Protein AF-A0A9K3NW67-F1 (afdb_monomer_lite)

Radius of gyration: 17.15 Å; chains: 1; bounding box: 40×36×42 Å

Sequence (134 aa):
MMFSIGIKTSRGFDMFECGEVRLNLSHQWTLPSGNIWEPFDTTVYDLLVAIRDQVLNADPLFHQPGFVKCEPSVVSEYFSLLYNENVLINSLKIMTGVMKKPPKDFEALVIRHFRNRAFDILEACMAYEQGLRP

Secondary structure (DSSP, 8-state):
----------SS--S--S--------SSS--SS--S--TTT--HHHHHHHHHHHTSSS-GGGGSTT---PPS-HHHHHHHHHHHHHHHHHHHHHHHHHHHSPPTT-HHHHHHHHHHHHHHHHHHHHHHHTT---

Structure (mmCIF, N/CA/C/O backbone):
data_AF-A0A9K3NW67-F1
#
_entry.id   AF-A0A9K3NW67-F1
#
loop_
_atom_site.group_PDB
_atom_site.id
_atom_site.type_symbol
_atom_site.label_atom_id
_atom_site.label_alt_id
_atom_site.label_comp_id
_atom_site.label_asym_id
_atom_site.label_entity_id
_atom_site.label_seq_id
_atom_site.pdbx_PDB_ins_code
_atom_site.Cartn_x
_atom_site.Cartn_y
_atom_site.Cartn_z
_atom_site.occupancy
_atom_site.B_iso_or_equiv
_atom_site.auth_seq_id
_atom_site.auth_comp_id
_atom_site.auth_asym_id
_atom_site.auth_atom_id
_atom_site.pdbx_PDB_model_num
ATOM 1 N N . MET A 1 1 ? -3.045 -10.005 -4.820 1.00 30.55 1 MET A N 1
ATOM 2 C CA . MET A 1 1 ? -3.320 -8.615 -5.260 1.00 30.55 1 MET A CA 1
ATOM 3 C C . MET A 1 1 ? -2.844 -7.684 -4.159 1.00 30.55 1 MET A C 1
ATOM 5 O O . MET A 1 1 ? -3.539 -7.493 -3.166 1.00 30.55 1 MET A O 1
ATOM 9 N N . MET A 1 2 ? -1.599 -7.241 -4.283 1.00 29.72 2 MET A N 1
ATOM 10 C CA . MET A 1 2 ? -0.900 -6.420 -3.304 1.00 29.72 2 MET A CA 1
ATOM 11 C C . MET A 1 2 ? -1.325 -4.963 -3.495 1.00 29.72 2 MET A C 1
ATOM 13 O O . MET A 1 2 ? -1.187 -4.423 -4.586 1.00 29.72 2 MET A O 1
ATOM 17 N N . PHE A 1 3 ? -1.904 -4.344 -2.467 1.00 32.06 3 PHE A N 1
ATOM 18 C CA . PHE A 1 3 ? -2.279 -2.931 -2.513 1.00 32.06 3 PHE A CA 1
ATOM 19 C C . PHE A 1 3 ? -1.173 -2.114 -1.841 1.00 32.06 3 PHE A C 1
ATOM 21 O O . PHE A 1 3 ? -1.030 -2.140 -0.620 1.00 32.06 3 PHE A O 1
ATOM 28 N N . SER A 1 4 ? -0.381 -1.410 -2.646 1.00 33.16 4 SER A N 1
ATOM 29 C CA . SER A 1 4 ? 0.676 -0.507 -2.185 1.00 33.16 4 SER A CA 1
ATOM 30 C C . SER A 1 4 ? 0.101 0.868 -1.858 1.00 33.16 4 SER A C 1
ATOM 32 O O . SER A 1 4 ? -0.175 1.643 -2.764 1.00 33.16 4 SER A O 1
ATOM 34 N N . ILE A 1 5 ? -0.063 1.208 -0.576 1.00 38.69 5 ILE A N 1
ATOM 35 C CA . ILE A 1 5 ? -0.385 2.581 -0.152 1.00 38.69 5 ILE A CA 1
ATOM 36 C C . ILE A 1 5 ? 0.920 3.381 -0.119 1.00 38.69 5 ILE A C 1
ATOM 38 O O . ILE A 1 5 ? 1.637 3.417 0.879 1.00 38.69 5 ILE A O 1
ATOM 42 N N . GLY A 1 6 ? 1.223 4.050 -1.228 1.00 35.38 6 GLY A N 1
ATOM 43 C CA . GLY A 1 6 ? 2.278 5.053 -1.303 1.00 35.38 6 GLY A CA 1
ATOM 44 C C . GLY A 1 6 ? 1.771 6.434 -0.889 1.00 35.38 6 GLY A C 1
ATOM 45 O O . GLY A 1 6 ? 1.603 7.294 -1.743 1.00 35.38 6 GLY A O 1
ATOM 46 N N . ILE A 1 7 ? 1.534 6.676 0.405 1.00 37.97 7 ILE A N 1
ATOM 47 C CA . ILE A 1 7 ? 1.419 8.053 0.918 1.00 37.97 7 ILE A CA 1
ATOM 48 C C . ILE A 1 7 ? 2.763 8.410 1.548 1.00 37.97 7 ILE A C 1
ATOM 50 O O . ILE A 1 7 ? 3.110 7.930 2.628 1.00 37.97 7 ILE A O 1
ATOM 54 N N . LYS A 1 8 ? 3.553 9.230 0.843 1.00 35.31 8 LYS A N 1
ATOM 55 C CA . LYS A 1 8 ? 4.814 9.775 1.360 1.00 35.31 8 LYS A CA 1
ATOM 56 C C . LYS A 1 8 ? 4.534 10.575 2.636 1.00 35.31 8 LYS A C 1
ATOM 58 O O . LYS A 1 8 ? 3.708 11.480 2.650 1.00 35.31 8 LYS A O 1
ATOM 63 N N . THR A 1 9 ? 5.294 10.283 3.685 1.00 32.66 9 THR A N 1
ATOM 64 C CA . THR A 1 9 ? 5.605 11.251 4.741 1.00 32.66 9 THR A CA 1
ATOM 65 C C . THR A 1 9 ? 7.128 11.303 4.820 1.00 32.66 9 THR A C 1
ATOM 67 O O . THR A 1 9 ? 7.757 10.286 5.104 1.00 32.66 9 THR A O 1
ATOM 70 N N . SER A 1 10 ? 7.753 12.441 4.507 1.00 35.69 10 SER A N 1
ATOM 71 C CA . SER A 1 10 ? 9.184 12.634 4.767 1.00 35.69 10 SER A CA 1
ATOM 72 C C . SER A 1 10 ? 9.413 13.917 5.558 1.00 35.69 10 SER A C 1
ATOM 74 O O . SER A 1 10 ? 8.837 14.967 5.293 1.00 35.69 10 SER A O 1
ATOM 76 N N . ARG A 1 11 ? 10.288 13.812 6.560 1.00 35.53 11 ARG A N 1
ATOM 77 C CA . ARG A 1 11 ? 11.182 14.904 6.933 1.00 35.53 11 ARG A CA 1
ATOM 78 C C . ARG A 1 11 ? 12.432 14.719 6.076 1.00 35.53 11 ARG A C 1
ATOM 80 O O . ARG A 1 11 ? 13.135 13.734 6.278 1.00 35.53 11 ARG A O 1
ATOM 87 N N . GLY A 1 12 ? 12.686 15.633 5.143 1.00 29.64 12 GLY A N 1
ATOM 88 C CA . GLY A 1 12 ? 13.928 15.681 4.365 1.00 29.64 12 GLY A CA 1
ATOM 89 C C . GLY A 1 12 ? 13.703 16.000 2.888 1.00 29.64 12 GLY A C 1
ATOM 90 O O . GLY A 1 12 ? 12.907 15.326 2.241 1.00 29.64 12 GLY A O 1
ATOM 91 N N . PHE A 1 13 ? 14.418 17.033 2.425 1.00 33.75 13 PHE A N 1
ATOM 92 C CA . PHE A 1 13 ? 14.414 17.667 1.102 1.00 33.75 13 PHE A CA 1
ATOM 93 C C . PHE A 1 13 ? 14.396 16.667 -0.064 1.00 33.75 13 PHE A C 1
ATOM 95 O O . PHE A 1 13 ? 15.420 16.088 -0.408 1.00 33.75 13 PHE A O 1
ATOM 102 N N . ASP A 1 14 ? 13.242 16.536 -0.705 1.00 33.53 14 ASP A N 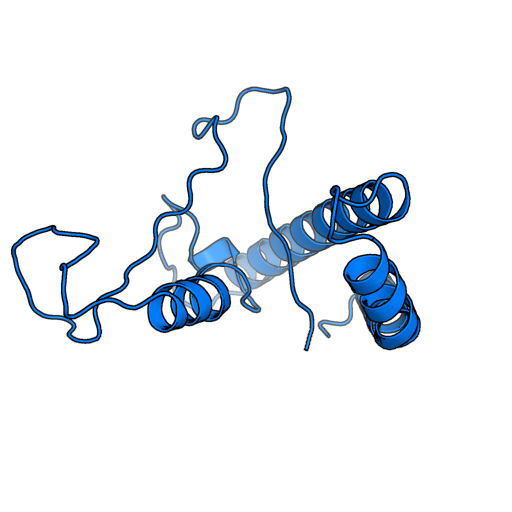1
ATOM 103 C CA . ASP A 1 14 ? 13.112 16.054 -2.076 1.00 33.53 14 ASP A CA 1
ATOM 104 C C . ASP A 1 14 ? 11.905 16.790 -2.659 1.00 33.53 14 ASP A C 1
ATOM 106 O O . ASP A 1 14 ? 10.828 16.786 -2.059 1.00 33.53 14 ASP A O 1
ATOM 110 N N . MET A 1 15 ? 12.103 17.508 -3.762 1.00 34.03 15 MET A N 1
ATOM 111 C CA . MET A 1 15 ? 11.149 18.474 -4.314 1.00 34.03 15 MET A CA 1
ATOM 112 C C . MET A 1 15 ? 9.912 17.786 -4.910 1.00 34.03 15 MET A C 1
ATOM 114 O O . MET A 1 15 ? 9.811 17.661 -6.118 1.00 34.03 15 MET A O 1
ATOM 118 N N . PHE A 1 16 ? 9.012 17.328 -4.036 1.00 40.16 16 PHE A N 1
ATOM 119 C CA . PHE A 1 16 ? 7.542 17.342 -4.078 1.00 40.16 16 PHE A CA 1
ATOM 120 C C . PHE A 1 16 ? 7.108 17.046 -2.632 1.00 40.16 16 PHE A C 1
ATOM 122 O O . PHE A 1 16 ? 7.000 15.898 -2.203 1.00 40.16 16 PHE A O 1
ATOM 129 N N . GLU A 1 17 ? 6.991 18.120 -1.852 1.00 42.81 17 GLU A N 1
ATOM 130 C CA . GLU A 1 17 ? 6.990 18.134 -0.381 1.00 42.81 17 GLU A CA 1
ATOM 131 C C . GLU A 1 17 ? 5.642 17.763 0.263 1.00 42.81 17 GLU A C 1
ATOM 133 O O . GLU A 1 17 ? 5.523 17.707 1.485 1.00 42.81 17 GLU A O 1
ATOM 138 N N . CYS A 1 18 ? 4.615 17.484 -0.537 1.00 40.91 18 CYS A N 1
ATOM 139 C CA . CYS A 1 18 ? 3.277 17.174 -0.050 1.00 40.91 18 CYS A CA 1
ATOM 140 C C . CYS A 1 18 ? 2.750 15.936 -0.778 1.00 40.91 18 CYS A C 1
ATOM 142 O O . CYS A 1 18 ? 3.119 15.701 -1.925 1.00 40.91 18 CYS A O 1
ATOM 144 N N . GLY A 1 19 ? 1.915 15.132 -0.113 1.00 51.84 19 GLY A N 1
ATOM 145 C CA . GLY A 1 19 ? 1.277 13.916 -0.643 1.00 51.84 19 GLY A CA 1
ATOM 146 C C . GLY A 1 19 ? 0.277 14.178 -1.778 1.00 51.84 19 GLY A C 1
ATOM 147 O O . GLY A 1 19 ? -0.836 13.661 -1.756 1.00 51.84 19 GLY A O 1
ATOM 148 N N . GLU A 1 20 ? 0.659 15.014 -2.738 1.00 53.72 20 GLU A N 1
ATOM 149 C CA . GLU A 1 20 ? -0.079 15.348 -3.937 1.00 53.72 20 GLU A CA 1
ATOM 150 C C . GLU A 1 20 ? -0.052 14.164 -4.895 1.00 53.72 20 GLU A C 1
ATOM 152 O O . GLU A 1 20 ? 0.999 13.641 -5.269 1.00 53.72 20 GLU A O 1
ATOM 157 N N . VAL A 1 21 ? -1.244 13.763 -5.310 1.00 59.12 21 VAL A N 1
ATOM 158 C CA . VAL A 1 21 ? -1.452 12.728 -6.311 1.00 59.12 21 VAL A CA 1
ATOM 159 C C . VAL A 1 21 ? -2.040 13.407 -7.539 1.00 59.12 21 VAL A C 1
ATOM 161 O O . VAL A 1 21 ? -3.076 14.066 -7.451 1.00 59.12 21 VAL A O 1
ATOM 164 N N . ARG A 1 22 ? -1.387 13.250 -8.693 1.00 64.50 22 ARG A N 1
ATOM 165 C CA . ARG A 1 22 ? -1.942 13.675 -9.982 1.00 64.50 22 ARG A CA 1
ATOM 166 C C . ARG A 1 22 ? -2.665 12.491 -10.605 1.00 64.50 22 ARG A C 1
ATOM 168 O O . ARG A 1 22 ? -2.031 11.488 -10.912 1.00 64.50 22 ARG A O 1
ATOM 175 N N . LEU A 1 23 ? -3.978 12.614 -10.765 1.00 66.31 23 LEU A N 1
ATOM 176 C CA . LEU A 1 23 ? -4.824 11.604 -11.394 1.00 66.31 23 LEU A CA 1
ATOM 177 C C . LEU A 1 23 ? -5.367 12.147 -12.707 1.00 66.31 23 LEU A C 1
ATOM 179 O O . LEU A 1 23 ? -5.802 13.297 -12.772 1.00 66.31 23 LEU A O 1
ATOM 183 N N . ASN A 1 24 ? -5.384 11.304 -13.733 1.00 68.81 24 ASN A N 1
ATOM 184 C CA . ASN A 1 24 ? -6.178 11.553 -14.926 1.00 68.81 24 ASN A CA 1
ATOM 185 C C . ASN A 1 24 ? -7.515 10.813 -14.792 1.00 68.81 24 ASN A C 1
ATOM 187 O O . ASN A 1 24 ? -7.525 9.584 -14.762 1.00 68.81 24 ASN A O 1
ATOM 191 N N . LEU A 1 25 ? -8.617 11.553 -14.665 1.00 66.94 25 LEU A N 1
ATOM 192 C CA . LEU A 1 25 ? -9.965 10.996 -14.483 1.00 66.94 25 LEU A CA 1
ATOM 193 C C . LEU A 1 25 ? -10.755 10.891 -15.796 1.00 66.94 25 LEU A C 1
ATOM 195 O O . LEU A 1 25 ? -11.923 10.513 -15.775 1.00 66.94 25 LEU A O 1
ATOM 199 N N . SER A 1 26 ? -10.145 11.232 -16.935 1.00 59.38 26 SER A N 1
ATOM 200 C CA . SER A 1 26 ? -10.854 11.253 -18.211 1.00 59.38 26 SER A CA 1
ATOM 201 C C . SER A 1 26 ? -11.023 9.852 -18.800 1.00 59.38 26 SER A C 1
ATOM 203 O O . SER A 1 26 ? -10.046 9.146 -19.053 1.00 59.38 26 SER A O 1
ATOM 205 N N . HIS A 1 27 ? -12.267 9.491 -19.125 1.00 50.59 27 HIS A N 1
ATOM 206 C CA . HIS A 1 27 ? -12.603 8.320 -19.948 1.00 50.59 27 HIS A CA 1
ATOM 207 C C . HIS A 1 27 ? -12.269 8.519 -21.440 1.00 50.59 27 HIS A C 1
ATOM 209 O O . HIS A 1 27 ? -12.330 7.572 -22.223 1.00 50.59 27 HIS A O 1
ATOM 215 N N . GLN A 1 28 ? -11.900 9.736 -21.856 1.00 41.94 28 GLN A N 1
ATOM 216 C CA . GLN A 1 28 ? -11.597 10.082 -23.246 1.00 41.94 28 GLN A CA 1
ATOM 217 C C . GLN A 1 28 ? -10.224 10.755 -23.346 1.00 41.94 28 GLN A C 1
ATOM 219 O O . GLN A 1 28 ? -9.972 11.806 -22.759 1.00 41.94 28 GLN A O 1
ATOM 224 N N . TRP A 1 29 ? -9.327 10.178 -24.143 1.00 45.66 29 TRP A N 1
ATOM 225 C CA . TRP A 1 29 ? -7.958 10.665 -24.376 1.00 45.66 29 TRP A CA 1
ATOM 226 C C . TRP A 1 29 ? -7.880 11.994 -25.159 1.00 45.66 29 TRP A C 1
ATOM 228 O O . TRP A 1 29 ? -6.826 12.355 -25.676 1.00 45.66 29 TRP A O 1
ATOM 238 N N . THR A 1 30 ? -8.978 12.739 -25.265 1.00 41.38 30 THR A N 1
ATOM 239 C CA . THR A 1 30 ? -9.110 13.891 -26.158 1.00 41.38 30 THR A CA 1
ATOM 240 C C . THR A 1 30 ? -10.093 14.913 -25.604 1.00 41.38 30 THR A C 1
ATOM 242 O O . THR A 1 30 ? -11.199 15.027 -26.116 1.00 41.38 30 THR A O 1
ATOM 245 N N . LEU A 1 31 ? -9.682 15.714 -24.618 1.00 40.38 31 LEU A N 1
ATOM 246 C CA . LEU A 1 31 ? -10.189 17.084 -24.511 1.00 40.38 31 LEU A CA 1
ATOM 247 C C . LEU A 1 31 ? -9.032 18.063 -24.223 1.00 40.38 31 LEU A C 1
ATOM 249 O O . LEU A 1 31 ? -8.220 17.792 -23.338 1.00 40.38 31 LEU A O 1
ATOM 253 N N . PRO A 1 32 ? -8.919 19.192 -24.958 1.00 45.44 32 PRO A N 1
ATOM 254 C CA . PRO A 1 32 ? -7.829 20.167 -24.803 1.00 45.44 32 PRO A CA 1
ATOM 255 C C . PRO A 1 32 ? -7.959 21.072 -23.567 1.00 45.44 32 PRO A C 1
ATOM 257 O O . PRO A 1 32 ? -7.103 21.923 -23.335 1.00 45.44 32 PRO A O 1
ATOM 260 N N . SER A 1 33 ? -9.046 20.955 -22.804 1.00 46.75 33 SER A N 1
ATOM 261 C CA . SER A 1 33 ? -9.377 21.845 -21.693 1.00 46.75 33 SER A CA 1
ATOM 262 C C . SER A 1 33 ? -9.157 21.132 -20.364 1.00 46.75 33 SER A C 1
ATOM 264 O O . SER A 1 33 ? -9.901 20.224 -20.011 1.00 46.75 33 SER A O 1
ATOM 266 N N . GLY A 1 34 ? -8.112 21.545 -19.648 1.00 50.69 34 GLY A N 1
ATOM 267 C CA . GLY A 1 34 ? -7.567 20.921 -18.439 1.00 50.69 34 GLY A CA 1
ATOM 268 C C . GLY A 1 34 ? -8.439 20.965 -17.180 1.00 50.69 34 GLY A C 1
ATOM 269 O O . GLY A 1 34 ? -7.955 21.379 -16.129 1.00 50.69 34 GLY A O 1
ATOM 270 N N . ASN A 1 35 ? -9.689 20.513 -17.252 1.00 47.97 35 ASN A N 1
ATOM 271 C CA . ASN A 1 35 ? -10.529 20.317 -16.076 1.00 47.97 35 ASN A CA 1
ATOM 272 C C . ASN A 1 35 ? -10.368 18.878 -15.564 1.00 47.97 35 ASN A C 1
ATOM 274 O O . ASN A 1 35 ? -10.744 17.918 -16.223 1.00 47.97 35 ASN A O 1
ATOM 278 N N . ILE A 1 36 ? -9.775 18.741 -14.373 1.00 55.47 36 ILE A N 1
ATOM 279 C CA . ILE A 1 36 ? -9.502 17.453 -13.703 1.00 55.47 36 ILE A CA 1
ATOM 280 C C . ILE A 1 36 ? -10.800 16.799 -13.190 1.00 55.47 36 ILE A C 1
ATOM 282 O O . ILE A 1 36 ? -10.839 15.596 -12.952 1.00 55.47 36 ILE A O 1
ATOM 286 N N . TRP A 1 37 ? -11.865 17.586 -13.023 1.00 57.59 37 TRP A N 1
ATOM 287 C CA . TRP A 1 37 ? -13.156 17.151 -12.502 1.00 57.59 37 TRP A CA 1
ATOM 288 C C . TRP A 1 37 ? -14.273 17.847 -13.277 1.00 57.59 37 TRP A C 1
ATOM 290 O O . TRP A 1 37 ? -14.334 19.079 -13.286 1.00 57.59 37 TRP A O 1
ATOM 300 N N . GLU A 1 38 ? -15.153 17.072 -13.906 1.00 62.16 38 GLU A N 1
ATOM 301 C CA . GLU A 1 38 ? -16.339 17.595 -14.577 1.00 62.16 38 GLU A CA 1
ATOM 302 C C . GLU A 1 38 ? -17.566 17.262 -13.721 1.00 62.16 38 GLU A C 1
ATOM 304 O O . GLU A 1 38 ? -17.901 16.084 -13.536 1.00 62.16 38 GLU A O 1
ATOM 309 N N . PRO A 1 39 ? -18.234 18.277 -13.133 1.00 57.38 39 PRO A N 1
ATOM 310 C CA . PRO A 1 39 ? -19.495 18.055 -12.443 1.00 57.38 39 PRO A CA 1
ATOM 311 C C . PRO A 1 39 ? -20.439 17.317 -13.397 1.00 57.38 39 PRO A C 1
ATOM 313 O O . PRO A 1 39 ? -20.578 17.741 -14.536 1.00 57.38 39 PRO A O 1
ATOM 316 N N . PHE A 1 40 ? -21.070 16.242 -12.920 1.00 63.72 40 PHE A N 1
ATOM 317 C CA . PHE A 1 40 ? -21.982 15.340 -13.649 1.00 63.72 40 PHE A CA 1
ATOM 318 C C . PHE A 1 40 ? -21.349 14.183 -14.443 1.00 63.72 40 PHE A C 1
ATOM 320 O O . PHE A 1 40 ? -22.018 13.157 -14.549 1.00 63.72 40 PHE A O 1
ATOM 327 N N . ASP A 1 41 ? -20.086 14.270 -14.872 1.00 67.69 41 ASP A N 1
ATOM 328 C CA . ASP A 1 41 ? -19.422 13.201 -15.649 1.00 67.69 41 ASP A CA 1
ATOM 329 C C . ASP A 1 41 ? -18.358 12.416 -14.862 1.00 67.69 41 ASP A C 1
ATOM 331 O O . ASP A 1 41 ? -18.049 11.274 -15.202 1.00 67.69 41 ASP A O 1
ATOM 335 N N . THR A 1 42 ? -17.828 12.979 -13.770 1.00 71.31 42 THR A N 1
ATOM 336 C CA . THR A 1 42 ? -16.883 12.283 -12.876 1.00 71.31 42 THR A CA 1
ATOM 337 C C . THR A 1 42 ? -17.542 11.858 -11.565 1.00 71.31 42 THR A C 1
ATOM 339 O O . THR A 1 42 ? -18.130 12.680 -10.853 1.00 71.31 42 THR A O 1
ATOM 342 N N . THR A 1 43 ? -17.419 10.577 -11.209 1.00 83.19 43 THR A N 1
ATOM 343 C CA . THR A 1 43 ? -17.965 10.007 -9.969 1.00 83.19 43 THR A CA 1
ATOM 344 C C . THR A 1 43 ? -16.872 9.672 -8.949 1.00 83.19 43 THR A C 1
ATOM 346 O O . THR A 1 43 ? -15.689 9.544 -9.267 1.00 83.19 43 THR A O 1
ATOM 349 N N . VAL A 1 44 ? -17.266 9.450 -7.687 1.00 84.31 44 VAL A N 1
ATOM 350 C CA . VAL A 1 44 ? -16.353 8.902 -6.662 1.00 84.31 44 VAL A CA 1
ATOM 351 C C . VAL A 1 44 ? -15.814 7.529 -7.080 1.00 84.31 44 VAL A C 1
ATOM 353 O O . VAL A 1 44 ? -14.690 7.182 -6.733 1.00 84.31 44 VAL A O 1
ATOM 356 N N . TYR A 1 45 ? -16.582 6.752 -7.848 1.00 86.12 45 TYR A N 1
ATOM 357 C CA . TYR A 1 45 ? -16.113 5.479 -8.383 1.00 86.12 45 TYR A CA 1
ATOM 358 C C . TYR A 1 45 ? -14.951 5.673 -9.365 1.00 86.12 45 TYR A C 1
ATOM 360 O O . TYR A 1 45 ? -13.929 5.008 -9.210 1.00 86.12 45 TYR A O 1
ATOM 368 N N . ASP A 1 46 ? -15.059 6.621 -10.299 1.00 82.94 46 ASP A N 1
ATOM 369 C CA . ASP A 1 46 ? -13.989 6.920 -11.264 1.00 82.94 46 ASP A CA 1
ATOM 37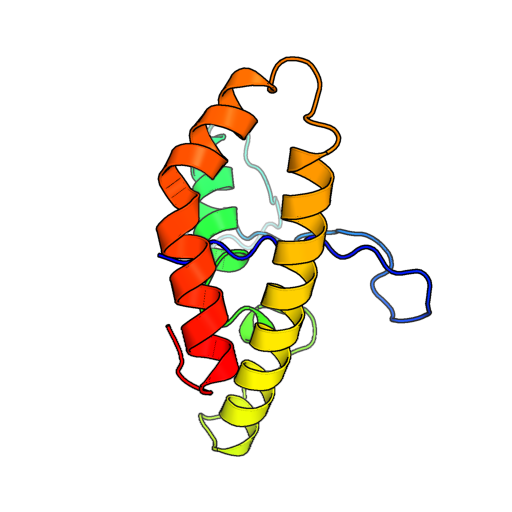0 C C . ASP A 1 46 ? -12.712 7.373 -10.557 1.00 82.94 46 ASP A C 1
ATOM 372 O O . ASP A 1 46 ? -11.615 6.929 -10.892 1.00 82.94 46 ASP A O 1
ATOM 376 N N . LEU A 1 47 ? -12.856 8.180 -9.501 1.00 81.50 47 LEU A N 1
ATOM 377 C CA . LEU A 1 47 ? -11.739 8.571 -8.647 1.00 81.50 47 LEU A CA 1
ATOM 378 C C . LEU A 1 47 ? -11.064 7.356 -7.993 1.00 81.50 47 LEU A C 1
ATOM 380 O O . LEU A 1 47 ? -9.839 7.247 -8.006 1.00 81.50 47 LEU A O 1
ATOM 384 N N . LEU A 1 48 ? -11.846 6.431 -7.428 1.00 84.19 48 LEU A N 1
ATOM 385 C CA . LEU A 1 48 ? -11.317 5.224 -6.786 1.00 84.19 48 LEU A CA 1
ATOM 386 C C . LEU A 1 48 ? -10.636 4.285 -7.791 1.00 84.19 48 LEU A C 1
ATOM 388 O O . LEU A 1 48 ? -9.598 3.702 -7.471 1.00 84.19 48 LEU A O 1
ATOM 392 N N . VAL A 1 49 ? -11.189 4.154 -8.999 1.00 83.38 49 VAL A N 1
ATOM 393 C CA . VAL A 1 49 ? -10.582 3.382 -10.092 1.00 83.38 49 VAL A CA 1
ATOM 394 C C . VAL A 1 49 ? -9.269 4.024 -10.534 1.00 83.38 49 VAL A C 1
ATOM 396 O O . VAL A 1 49 ? -8.257 3.332 -10.610 1.00 83.38 49 VAL A O 1
ATOM 399 N N . ALA A 1 50 ? -9.237 5.343 -10.725 1.00 82.06 50 ALA A N 1
ATOM 400 C CA . ALA A 1 50 ? -8.017 6.052 -11.095 1.00 82.06 50 ALA A CA 1
ATOM 401 C C . ALA A 1 50 ? -6.922 5.926 -10.028 1.00 82.06 50 ALA A C 1
ATOM 403 O O . ALA A 1 50 ? -5.768 5.681 -10.370 1.00 82.06 50 ALA A O 1
ATOM 404 N N . ILE A 1 51 ? -7.269 6.025 -8.738 1.00 81.62 51 ILE A N 1
ATOM 405 C CA . ILE A 1 51 ? -6.321 5.775 -7.642 1.00 81.62 51 ILE A CA 1
ATOM 406 C C . ILE A 1 51 ? -5.771 4.352 -7.736 1.00 81.62 51 ILE A C 1
ATOM 408 O O . ILE A 1 51 ? -4.557 4.156 -7.672 1.00 81.62 51 ILE A O 1
ATOM 412 N N . ARG A 1 52 ? -6.643 3.353 -7.906 1.00 82.31 52 ARG A N 1
ATOM 413 C CA . ARG A 1 52 ? -6.216 1.956 -8.016 1.00 82.31 52 ARG A CA 1
ATOM 414 C C . ARG A 1 52 ? -5.243 1.759 -9.178 1.00 82.31 52 ARG A C 1
ATOM 416 O O . ARG A 1 52 ? -4.209 1.130 -8.993 1.00 82.31 52 ARG A O 1
ATOM 423 N N . ASP A 1 53 ? -5.557 2.313 -10.340 1.00 80.06 53 ASP A N 1
ATOM 424 C CA . ASP A 1 53 ? -4.836 1.998 -11.569 1.00 80.06 53 ASP A CA 1
ATOM 425 C C . ASP A 1 53 ? -3.558 2.846 -11.730 1.00 80.06 53 ASP A C 1
ATOM 427 O O . ASP A 1 53 ? -2.537 2.348 -12.199 1.00 80.06 53 ASP A O 1
ATOM 431 N N . GLN A 1 54 ? -3.562 4.109 -11.291 1.00 77.94 54 GLN A N 1
ATOM 432 C CA . GLN A 1 54 ? -2.432 5.035 -11.481 1.00 77.94 54 GLN A CA 1
ATOM 433 C C . GLN A 1 54 ? -1.513 5.137 -10.259 1.00 77.94 54 GLN A C 1
ATOM 435 O O . GLN A 1 54 ? -0.339 5.469 -10.410 1.00 77.94 54 GLN A O 1
ATOM 440 N N . VAL A 1 55 ? -2.019 4.839 -9.059 1.00 78.50 55 VAL A N 1
ATOM 441 C CA . VAL A 1 55 ? -1.249 4.952 -7.807 1.00 78.50 55 VAL A CA 1
ATOM 442 C C . VAL A 1 55 ? -0.965 3.582 -7.206 1.00 78.50 55 VAL A C 1
ATOM 444 O O . VAL A 1 55 ? 0.173 3.295 -6.848 1.00 78.50 55 VAL A O 1
ATOM 447 N N . LEU A 1 56 ? -1.984 2.726 -7.097 1.00 78.94 56 LEU A N 1
ATOM 448 C CA . LEU A 1 56 ? -1.892 1.421 -6.432 1.00 78.94 56 LEU A CA 1
ATOM 449 C C . LEU A 1 56 ? -1.597 0.282 -7.431 1.00 78.94 56 LEU A C 1
ATOM 451 O O . LEU A 1 56 ? -2.235 -0.771 -7.376 1.00 78.94 56 LEU A O 1
ATOM 455 N N . ASN A 1 57 ? -0.654 0.495 -8.353 1.00 82.25 57 ASN A N 1
ATOM 456 C CA . ASN A 1 57 ? -0.289 -0.480 -9.388 1.00 82.25 57 ASN A CA 1
ATOM 457 C C . ASN A 1 57 ? 1.025 -1.224 -9.091 1.00 82.25 57 ASN A C 1
ATOM 459 O O . ASN A 1 57 ? 1.682 -0.981 -8.080 1.00 82.25 57 ASN A O 1
ATOM 463 N N . ALA A 1 58 ? 1.372 -2.171 -9.970 1.00 82.94 58 ALA A N 1
ATOM 464 C CA . ALA A 1 58 ? 2.542 -3.038 -9.832 1.00 82.94 58 ALA A CA 1
ATOM 465 C C . ALA A 1 58 ? 3.881 -2.329 -10.106 1.00 82.94 58 ALA A C 1
ATOM 467 O O . ALA A 1 58 ? 4.910 -2.789 -9.622 1.00 82.94 58 ALA A O 1
ATOM 468 N N . ASP A 1 59 ? 3.875 -1.205 -10.829 1.00 81.62 59 ASP A N 1
ATOM 469 C CA . ASP A 1 59 ? 5.082 -0.457 -11.191 1.00 81.62 59 ASP A CA 1
ATOM 470 C C . ASP A 1 59 ? 4.887 1.066 -10.994 1.00 81.62 59 ASP A C 1
ATOM 472 O O . ASP A 1 59 ? 4.857 1.851 -11.955 1.00 81.62 59 ASP A O 1
ATOM 476 N N . PRO A 1 60 ? 4.745 1.525 -9.736 1.00 80.19 60 PRO A N 1
ATOM 477 C CA . PRO A 1 60 ? 4.472 2.921 -9.399 1.00 80.19 60 PRO A CA 1
ATOM 478 C C . PRO A 1 60 ? 5.582 3.890 -9.827 1.00 80.19 60 PRO A C 1
ATOM 480 O O . PRO A 1 60 ? 5.311 5.082 -9.986 1.00 80.19 60 PRO A O 1
ATOM 483 N N . LEU A 1 61 ? 6.810 3.410 -10.065 1.00 82.06 61 LEU A N 1
ATOM 484 C CA . LEU A 1 61 ? 7.912 4.238 -10.563 1.00 82.06 61 LEU A CA 1
ATOM 485 C C . LEU A 1 61 ? 7.559 4.918 -11.894 1.00 82.06 61 LEU A C 1
ATOM 487 O O . LEU A 1 61 ? 7.825 6.105 -12.069 1.00 82.06 61 LEU A O 1
ATOM 491 N N . PHE A 1 62 ? 6.908 4.200 -12.813 1.00 79.50 62 PHE A N 1
ATOM 492 C CA . PHE A 1 62 ? 6.584 4.717 -14.148 1.00 79.50 62 PHE A CA 1
ATOM 493 C C . PHE A 1 62 ? 5.475 5.776 -14.150 1.00 79.50 62 PHE A C 1
ATOM 495 O O . PHE A 1 62 ? 5.243 6.417 -15.176 1.00 79.50 62 PHE A O 1
ATOM 502 N N . HIS A 1 63 ? 4.805 5.963 -13.012 1.00 76.00 63 HIS A N 1
ATOM 503 C CA . HIS A 1 63 ? 3.775 6.977 -12.802 1.00 76.00 63 HIS A CA 1
ATOM 504 C C . HIS A 1 63 ? 4.296 8.184 -12.004 1.00 76.00 63 HIS A C 1
ATOM 506 O O . HIS A 1 63 ? 3.546 9.130 -11.761 1.00 76.00 63 HIS A O 1
ATOM 512 N N . GLN A 1 64 ? 5.574 8.185 -11.601 1.00 71.81 64 GLN A N 1
ATOM 513 C CA . GLN A 1 64 ? 6.158 9.315 -10.887 1.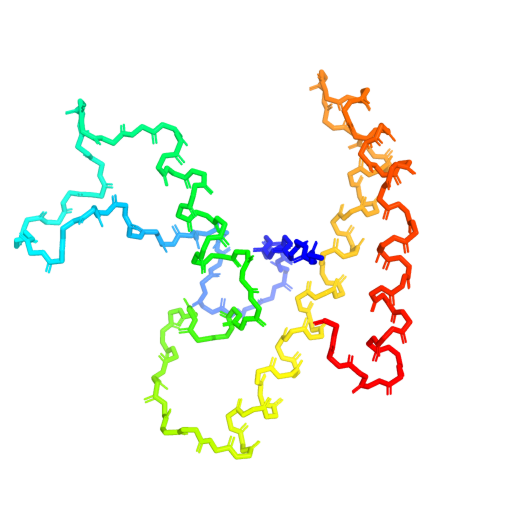00 71.81 64 GLN A CA 1
ATOM 514 C C . GLN A 1 64 ? 6.337 10.535 -11.803 1.00 71.81 64 GLN A C 1
ATOM 516 O O . GLN A 1 64 ? 6.855 10.408 -12.919 1.00 71.81 64 GLN A O 1
ATOM 521 N N . PRO A 1 65 ? 5.979 11.744 -11.330 1.00 64.25 65 PRO A N 1
ATOM 522 C CA . PRO A 1 65 ? 6.289 12.976 -12.040 1.00 64.25 65 PRO A CA 1
ATOM 523 C C . PRO A 1 65 ? 7.790 13.078 -12.333 1.00 64.25 65 PRO A C 1
ATOM 525 O O . PRO A 1 65 ? 8.617 12.912 -11.441 1.00 64.25 65 PRO A O 1
ATO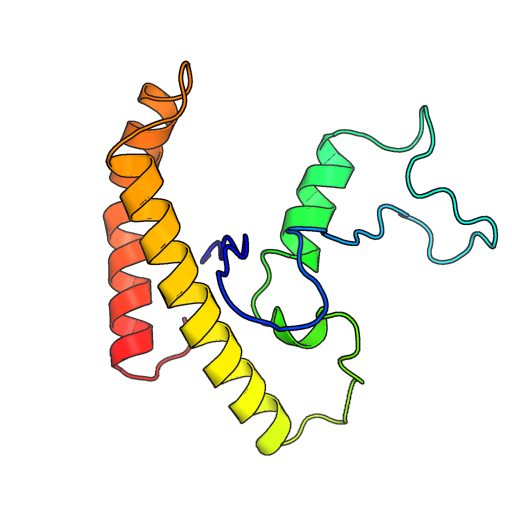M 528 N N . GLY A 1 66 ? 8.145 13.367 -13.585 1.00 66.88 66 GLY A N 1
ATOM 529 C CA . GLY A 1 66 ? 9.542 13.494 -14.008 1.00 66.88 66 GLY A CA 1
ATOM 530 C C . GLY A 1 66 ? 10.223 12.177 -14.390 1.00 66.88 66 GLY A C 1
ATOM 531 O O . GLY A 1 66 ? 11.334 12.221 -14.916 1.00 66.88 66 GLY A O 1
ATOM 532 N N . PHE A 1 67 ? 9.568 11.023 -14.214 1.00 69.94 67 PHE A N 1
ATOM 533 C CA . PHE A 1 67 ? 10.060 9.780 -14.799 1.00 69.94 67 PHE A CA 1
ATOM 534 C C . PHE A 1 67 ? 9.797 9.781 -16.310 1.00 69.94 67 PHE A C 1
ATOM 536 O O . PHE A 1 67 ? 8.651 9.776 -16.764 1.00 69.94 67 PHE A O 1
ATOM 543 N N . VAL A 1 68 ? 10.864 9.790 -17.106 1.00 72.25 68 VAL A N 1
ATOM 544 C CA . VAL A 1 68 ? 10.767 9.647 -18.561 1.00 72.25 68 VAL A CA 1
ATOM 545 C C . VAL A 1 68 ? 10.731 8.158 -18.877 1.00 72.25 68 VAL A C 1
ATOM 547 O O . VAL A 1 68 ? 11.645 7.428 -18.501 1.00 72.25 68 VAL A O 1
ATOM 550 N N . LYS A 1 69 ? 9.678 7.698 -19.565 1.00 67.12 69 LYS A N 1
ATOM 551 C CA . LYS A 1 69 ? 9.611 6.316 -20.057 1.00 67.12 69 LYS A CA 1
ATOM 552 C C . LYS A 1 69 ? 10.804 6.054 -20.979 1.00 67.12 69 LYS A C 1
ATOM 554 O O . LYS A 1 69 ? 10.839 6.545 -22.103 1.00 67.12 69 LYS A O 1
ATOM 559 N N . CYS A 1 70 ? 11.765 5.285 -20.486 1.00 66.56 70 CYS A N 1
ATOM 560 C CA . CYS A 1 70 ? 12.815 4.685 -21.296 1.00 66.56 70 CYS A CA 1
ATOM 561 C C . CYS A 1 70 ? 12.307 3.366 -21.890 1.00 66.56 70 CYS A C 1
ATOM 563 O O . CYS A 1 70 ? 11.347 2.781 -21.379 1.00 66.56 70 CYS A O 1
ATOM 565 N N . GLU A 1 71 ? 12.953 2.884 -22.953 1.00 75.38 71 GLU A N 1
ATOM 566 C CA . GLU A 1 71 ? 12.689 1.528 -23.437 1.00 75.38 71 GLU A CA 1
ATOM 567 C C . GLU A 1 71 ? 12.929 0.493 -22.323 1.00 75.38 71 GLU A C 1
ATOM 569 O O . GLU A 1 71 ? 13.792 0.717 -21.460 1.00 75.38 71 GLU A O 1
ATOM 574 N N . PRO A 1 72 ? 12.185 -0.632 -22.326 1.00 78.12 72 PRO A N 1
ATOM 575 C CA . PRO A 1 72 ? 12.401 -1.712 -21.377 1.00 78.12 72 PRO A CA 1
ATOM 576 C C . PRO A 1 72 ? 13.874 -2.117 -21.365 1.00 78.12 72 PRO A C 1
ATOM 578 O O . PRO A 1 72 ? 14.438 -2.541 -22.372 1.00 78.12 72 PRO A O 1
ATOM 581 N N . SER A 1 73 ? 14.511 -1.951 -20.214 1.00 82.88 73 SER A N 1
ATOM 582 C CA . SER A 1 73 ? 15.917 -2.268 -20.010 1.00 82.88 73 SER A CA 1
ATOM 583 C C . SER A 1 73 ? 16.116 -2.929 -18.653 1.00 82.88 73 SER A C 1
ATOM 585 O O . SER A 1 73 ? 15.373 -2.679 -17.701 1.00 82.88 73 SER A O 1
ATOM 587 N N . VAL A 1 74 ? 17.185 -3.719 -18.538 1.00 84.19 74 VAL A N 1
ATOM 588 C CA . VAL A 1 74 ? 17.608 -4.319 -17.260 1.00 84.19 74 VAL A CA 1
ATOM 589 C C . VAL A 1 74 ? 17.770 -3.241 -16.180 1.00 84.19 74 VAL A C 1
ATOM 591 O O . VAL A 1 74 ? 17.421 -3.448 -15.023 1.00 84.19 74 VAL A O 1
ATOM 594 N N . VAL A 1 75 ? 18.239 -2.054 -16.575 1.00 83.38 75 VAL A N 1
ATOM 595 C CA . VAL A 1 75 ? 18.416 -0.902 -15.687 1.00 83.38 75 VAL A CA 1
ATOM 596 C C . VAL A 1 75 ? 17.069 -0.348 -15.210 1.00 83.38 75 VAL A C 1
ATOM 598 O O . VAL A 1 75 ? 16.892 -0.141 -14.012 1.00 83.38 75 VAL A O 1
ATOM 601 N N . SER A 1 76 ? 16.099 -0.138 -16.109 1.00 82.56 76 SER A N 1
ATOM 602 C CA . SER A 1 76 ? 14.765 0.350 -15.719 1.00 82.56 76 SER A CA 1
ATOM 603 C C . SER A 1 76 ? 14.018 -0.640 -14.829 1.00 82.56 76 SER A C 1
ATOM 605 O O . SER A 1 76 ? 13.337 -0.226 -13.895 1.00 82.56 76 SER A O 1
ATOM 607 N N . GLU A 1 77 ? 14.176 -1.941 -15.078 1.00 85.00 77 GLU A N 1
ATOM 608 C CA . GLU A 1 77 ? 13.586 -2.975 -14.227 1.00 85.00 77 GLU A CA 1
ATOM 609 C C . GLU A 1 77 ? 14.206 -2.999 -12.831 1.00 85.00 77 GLU A C 1
ATOM 611 O O . GLU A 1 77 ? 13.487 -3.099 -11.839 1.00 85.00 77 GLU A O 1
ATOM 616 N N . TYR A 1 78 ? 15.531 -2.865 -12.746 1.00 85.62 78 TYR A N 1
ATOM 617 C CA . TYR A 1 78 ? 16.237 -2.798 -11.471 1.00 85.62 78 TYR A CA 1
ATOM 618 C C . TYR A 1 78 ? 15.790 -1.589 -10.636 1.00 85.62 78 TYR A C 1
ATOM 620 O O . TYR A 1 78 ? 15.518 -1.724 -9.443 1.00 85.62 78 TYR A O 1
ATOM 628 N N . PHE A 1 79 ? 15.634 -0.415 -11.259 1.00 84.81 79 PHE A N 1
ATOM 629 C CA . PHE A 1 79 ? 15.099 0.758 -10.565 1.00 84.81 79 PHE A CA 1
ATOM 630 C C . PHE A 1 79 ? 13.640 0.580 -10.131 1.00 84.81 79 PHE A C 1
ATOM 632 O O . PHE A 1 79 ? 13.303 0.998 -9.023 1.00 84.81 79 PHE A O 1
ATOM 639 N N . SER A 1 80 ? 12.790 -0.049 -10.956 1.00 85.38 80 SER A N 1
ATOM 640 C CA . SER A 1 80 ? 11.402 -0.354 -10.566 1.00 85.38 80 SER A CA 1
ATOM 641 C C . SER A 1 80 ? 11.368 -1.258 -9.331 1.00 85.38 80 SER A C 1
ATOM 643 O O . SER A 1 80 ? 10.648 -0.974 -8.377 1.00 85.38 80 SER A O 1
ATOM 645 N N . LEU A 1 81 ? 12.227 -2.284 -9.288 1.00 85.06 81 LEU A N 1
ATOM 646 C CA . LEU A 1 81 ? 12.319 -3.204 -8.154 1.00 85.06 81 LEU A CA 1
ATOM 647 C C . LEU A 1 81 ? 12.689 -2.482 -6.849 1.00 85.06 81 LEU A C 1
ATOM 649 O O . LEU A 1 81 ? 11.966 -2.600 -5.861 1.00 85.06 81 LEU A O 1
ATOM 653 N N . LEU A 1 82 ? 13.758 -1.679 -6.861 1.00 85.31 82 LEU A N 1
ATOM 654 C CA . LEU A 1 82 ? 14.178 -0.899 -5.688 1.00 85.31 82 LEU A CA 1
ATOM 655 C C . LEU A 1 82 ? 13.094 0.082 -5.228 1.00 85.31 82 LEU A C 1
ATOM 657 O O . LEU A 1 82 ? 12.884 0.297 -4.030 1.00 85.31 82 LEU A O 1
ATOM 661 N N . TYR A 1 83 ? 12.394 0.695 -6.183 1.00 85.94 83 TYR A N 1
ATOM 662 C CA . TYR A 1 83 ? 11.299 1.599 -5.873 1.00 85.94 83 TYR A CA 1
ATOM 663 C C . TYR A 1 83 ? 10.137 0.851 -5.202 1.00 85.94 83 TYR A C 1
ATOM 665 O O . TYR A 1 83 ? 9.620 1.311 -4.181 1.00 85.94 83 TYR A O 1
ATOM 673 N N . ASN A 1 84 ? 9.772 -0.322 -5.720 1.00 85.88 84 ASN A N 1
ATOM 674 C CA . ASN A 1 84 ? 8.712 -1.170 -5.178 1.00 85.88 84 ASN A CA 1
ATOM 675 C C . ASN A 1 84 ? 9.026 -1.671 -3.766 1.00 85.88 84 ASN A C 1
ATOM 677 O O . ASN A 1 84 ? 8.157 -1.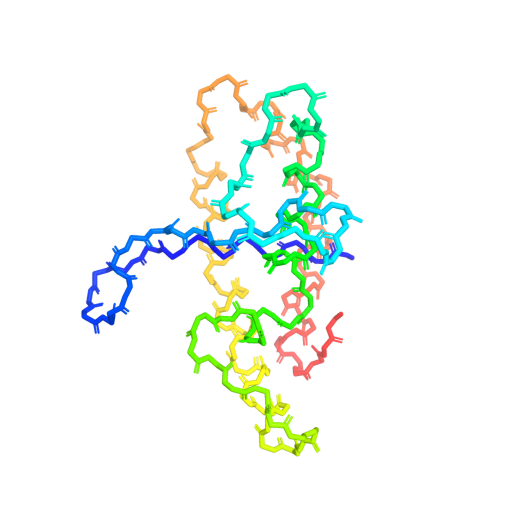607 -2.895 1.00 85.88 84 ASN A O 1
ATOM 681 N N . GLU A 1 85 ? 10.267 -2.082 -3.503 1.00 86.12 85 GLU A N 1
ATOM 682 C CA . GLU A 1 85 ? 10.729 -2.442 -2.156 1.00 86.12 85 GLU A CA 1
ATOM 683 C C . GLU A 1 85 ? 10.530 -1.289 -1.165 1.00 86.12 85 GLU A C 1
ATOM 685 O O . GLU A 1 85 ? 9.959 -1.461 -0.083 1.00 86.12 85 GLU A O 1
ATOM 690 N N . ASN A 1 86 ? 10.932 -0.075 -1.546 1.00 86.06 86 ASN A N 1
ATOM 691 C CA . ASN A 1 86 ? 10.743 1.100 -0.701 1.00 86.06 86 ASN A CA 1
ATOM 692 C C . ASN A 1 86 ? 9.252 1.426 -0.482 1.00 86.06 86 ASN A C 1
ATOM 694 O O . ASN A 1 86 ? 8.843 1.776 0.631 1.00 86.06 86 ASN A O 1
ATOM 698 N N . VAL A 1 87 ? 8.416 1.292 -1.516 1.00 85.31 87 VAL A N 1
ATOM 699 C CA . VAL A 1 87 ? 6.958 1.466 -1.406 1.00 85.31 87 VAL A CA 1
ATOM 700 C C . VAL A 1 87 ? 6.345 0.431 -0.461 1.00 85.31 87 VAL A C 1
ATOM 702 O O . VAL A 1 87 ? 5.512 0.798 0.373 1.00 85.31 87 VAL A O 1
ATOM 705 N N . LEU A 1 88 ? 6.779 -0.829 -0.523 1.00 86.81 88 LEU A N 1
ATOM 706 C CA . LEU A 1 88 ? 6.336 -1.878 0.392 1.00 86.81 88 LEU A CA 1
ATOM 707 C C . LEU A 1 88 ? 6.689 -1.538 1.842 1.00 86.81 88 LEU A C 1
ATOM 709 O O . LEU A 1 88 ? 5.811 -1.540 2.706 1.00 86.81 88 LEU A O 1
ATOM 713 N N . ILE A 1 89 ? 7.949 -1.194 2.115 1.00 88.00 89 ILE A N 1
ATOM 714 C CA . ILE A 1 89 ? 8.409 -0.844 3.467 1.00 88.00 89 ILE A CA 1
ATOM 715 C C . ILE A 1 89 ? 7.579 0.312 4.035 1.00 88.00 89 ILE A C 1
ATOM 717 O O . ILE A 1 89 ? 7.145 0.273 5.191 1.00 88.00 89 ILE A O 1
ATOM 721 N N . ASN A 1 90 ? 7.322 1.343 3.230 1.00 85.88 90 ASN A N 1
ATOM 722 C CA . ASN A 1 90 ? 6.501 2.475 3.653 1.00 85.88 90 ASN A CA 1
ATOM 723 C C . ASN A 1 90 ? 5.033 2.077 3.856 1.00 85.88 90 ASN A C 1
ATOM 725 O O . ASN A 1 90 ? 4.431 2.483 4.851 1.00 85.88 90 ASN A O 1
ATOM 729 N N . SER A 1 91 ? 4.489 1.211 3.000 1.00 88.25 91 SER A N 1
ATOM 730 C CA . SER A 1 91 ? 3.143 0.657 3.167 1.00 88.25 91 SER A CA 1
ATOM 731 C C . SER A 1 91 ? 3.019 -0.102 4.491 1.00 88.25 91 SER A C 1
ATOM 733 O O . SER A 1 91 ? 2.065 0.115 5.232 1.00 88.25 91 SER A O 1
ATOM 735 N N . LEU A 1 92 ? 4.007 -0.924 4.862 1.00 91.62 92 LEU A N 1
ATOM 736 C CA . LEU A 1 92 ? 4.028 -1.657 6.138 1.00 91.62 92 LEU A CA 1
ATOM 737 C C . LEU A 1 92 ? 4.093 -0.717 7.348 1.00 91.62 92 LEU A C 1
ATOM 739 O O . LEU A 1 92 ? 3.389 -0.925 8.342 1.00 91.62 92 LEU A O 1
ATOM 743 N N . LYS A 1 93 ? 4.871 0.367 7.266 1.00 89.38 93 LYS A N 1
ATOM 744 C CA . LYS A 1 93 ? 4.889 1.411 8.306 1.00 89.38 93 LYS A CA 1
ATOM 745 C C . LYS A 1 93 ? 3.515 2.070 8.469 1.00 89.38 93 LYS A C 1
ATOM 747 O O . LYS A 1 93 ? 3.057 2.255 9.595 1.00 89.38 93 LYS A O 1
ATOM 752 N N . ILE A 1 94 ? 2.828 2.373 7.368 1.00 90.94 94 ILE A N 1
ATOM 753 C CA . ILE A 1 94 ? 1.475 2.947 7.404 1.00 90.94 94 ILE A CA 1
ATOM 754 C C . ILE A 1 94 ? 0.478 1.937 7.977 1.00 90.94 94 ILE A C 1
ATOM 756 O O . ILE A 1 94 ? -0.254 2.272 8.906 1.00 90.94 94 ILE A O 1
ATOM 760 N N . MET A 1 95 ? 0.484 0.694 7.487 1.00 92.94 95 MET A N 1
ATOM 761 C CA . MET A 1 95 ? -0.385 -0.382 7.972 1.00 92.94 95 MET A CA 1
ATOM 762 C C . MET A 1 95 ? -0.243 -0.570 9.486 1.00 92.94 95 MET A C 1
ATOM 764 O O . MET A 1 95 ? -1.240 -0.593 10.205 1.00 92.94 95 MET A O 1
ATOM 768 N N . THR A 1 96 ? 0.990 -0.632 9.997 1.00 93.44 96 THR A N 1
ATOM 769 C CA . THR A 1 96 ? 1.238 -0.747 11.443 1.00 93.44 96 THR A CA 1
ATOM 770 C C . THR A 1 96 ? 0.771 0.479 12.225 1.00 93.44 96 THR A C 1
ATOM 772 O O . THR A 1 96 ? 0.232 0.324 13.321 1.00 93.44 96 THR A O 1
ATOM 775 N N . GLY A 1 97 ? 0.915 1.687 11.673 1.00 93.38 97 GLY A N 1
ATOM 776 C CA . GLY A 1 97 ? 0.358 2.910 12.253 1.00 93.38 97 GLY A CA 1
ATOM 777 C C . GLY A 1 97 ? -1.170 2.874 12.353 1.00 93.38 97 GLY A C 1
ATOM 778 O O . GLY A 1 97 ? -1.719 3.103 13.431 1.00 93.38 97 GLY A O 1
ATOM 779 N N . VAL A 1 98 ? -1.846 2.510 11.259 1.00 94.06 98 VAL A N 1
ATOM 780 C CA . VAL A 1 98 ? -3.312 2.389 11.181 1.00 94.06 98 VAL A CA 1
ATOM 781 C C . VAL A 1 98 ? -3.831 1.303 12.123 1.00 94.06 98 VAL A C 1
ATOM 783 O O . VAL A 1 98 ? -4.842 1.510 12.785 1.00 94.06 98 VAL A O 1
ATOM 786 N N . MET A 1 99 ? -3.131 0.174 12.256 1.00 93.81 99 MET A N 1
ATOM 787 C CA . MET A 1 99 ? -3.494 -0.867 13.225 1.00 93.81 99 MET A CA 1
ATOM 788 C C . MET A 1 99 ? -3.365 -0.391 14.679 1.00 93.81 99 MET A C 1
ATOM 790 O O . MET A 1 99 ? -4.213 -0.720 15.504 1.00 93.81 99 MET A O 1
ATOM 794 N N . LYS A 1 100 ? -2.318 0.380 15.007 1.00 95.44 100 LYS A N 1
ATOM 795 C CA . LYS A 1 100 ? -2.083 0.896 16.370 1.00 95.44 100 LYS A CA 1
ATOM 796 C C . LYS A 1 100 ? -3.066 1.992 16.765 1.00 95.44 100 LYS A C 1
ATOM 798 O O . LYS A 1 100 ? -3.434 2.089 17.933 1.00 95.44 100 LYS A O 1
ATOM 803 N N . LYS A 1 101 ? -3.451 2.838 15.812 1.00 95.06 101 LYS A N 1
ATOM 804 C CA . LYS A 1 101 ? -4.380 3.947 16.024 1.00 95.06 101 LYS A CA 1
ATOM 805 C C . LYS A 1 101 ? -5.352 4.024 14.844 1.00 95.06 101 LYS A C 1
ATOM 807 O O . LYS A 1 101 ? -5.145 4.847 13.948 1.00 95.06 101 LYS A O 1
ATOM 812 N N . PRO A 1 102 ? -6.388 3.167 14.827 1.00 94.38 102 PRO A N 1
ATOM 813 C CA . PRO A 1 102 ? -7.372 3.193 13.758 1.00 94.38 102 PRO A CA 1
ATOM 814 C C . PRO A 1 102 ? -8.061 4.566 13.683 1.00 94.38 102 PRO A C 1
ATOM 816 O O . PRO A 1 102 ? -8.270 5.195 14.726 1.00 94.38 102 PRO A O 1
ATOM 819 N N . PRO A 1 103 ? -8.403 5.057 12.478 1.00 93.12 103 PRO A N 1
ATOM 820 C CA . PRO A 1 103 ? -9.188 6.274 12.336 1.00 93.12 103 PRO A CA 1
ATOM 821 C C . PRO A 1 103 ? -10.545 6.122 13.021 1.00 93.12 103 PRO A C 1
ATOM 823 O O . PRO A 1 103 ? -11.152 5.048 12.967 1.00 93.12 103 PRO A O 1
ATOM 826 N N . LYS A 1 104 ? -11.010 7.215 13.632 1.00 95.44 104 LYS A N 1
ATOM 827 C CA . LYS A 1 104 ? -12.312 7.262 14.293 1.00 95.44 104 LYS A CA 1
ATOM 828 C C . LYS A 1 104 ? -13.407 6.848 13.311 1.00 95.44 104 LYS A C 1
ATOM 830 O O . LYS A 1 104 ? -13.394 7.312 12.175 1.00 95.44 104 LYS A O 1
ATOM 835 N N . ASP A 1 105 ? -14.323 5.999 13.763 1.00 96.94 105 ASP A N 1
ATOM 836 C CA . ASP A 1 105 ? -15.458 5.471 12.994 1.00 96.94 105 ASP A CA 1
ATOM 837 C C . ASP A 1 105 ? -15.063 4.430 11.916 1.00 96.94 105 ASP A C 1
ATOM 839 O O . ASP A 1 105 ? -15.920 3.905 11.203 1.00 96.94 105 ASP A O 1
ATOM 843 N N . PHE A 1 106 ? -13.777 4.058 11.831 1.00 95.62 106 PHE A N 1
ATOM 844 C CA . PHE A 1 106 ? -13.251 3.019 10.933 1.00 95.62 106 PHE A CA 1
ATOM 845 C C . PHE A 1 106 ? -12.611 1.833 11.676 1.00 95.62 106 PHE A C 1
ATOM 847 O O . PHE A 1 106 ? -12.064 0.931 11.039 1.00 95.62 106 PHE A O 1
ATOM 854 N N . GLU A 1 107 ? -12.688 1.774 13.006 1.00 97.50 107 GLU A N 1
ATOM 855 C CA . GLU A 1 107 ? -12.016 0.772 13.844 1.00 97.50 107 GLU A CA 1
ATOM 856 C C . GLU A 1 107 ? -12.384 -0.659 13.427 1.00 97.50 107 GLU A C 1
ATOM 858 O O . GLU A 1 107 ? -11.513 -1.499 13.186 1.00 97.50 107 GLU A O 1
ATOM 863 N N . ALA A 1 108 ? -13.684 -0.932 13.283 1.00 96.94 108 ALA A N 1
ATOM 864 C CA . ALA A 1 108 ? -14.180 -2.249 12.893 1.00 96.94 108 ALA A CA 1
ATOM 865 C C . ALA A 1 108 ? -13.724 -2.640 11.478 1.00 96.94 108 ALA A C 1
ATOM 867 O O . ALA A 1 108 ? -13.405 -3.807 11.227 1.00 96.94 108 ALA A O 1
ATOM 868 N N . LEU A 1 109 ? -13.656 -1.667 10.560 1.00 96.44 109 LEU A N 1
ATOM 869 C CA . LEU A 1 109 ? -13.168 -1.889 9.203 1.00 96.44 109 LEU A CA 1
ATOM 870 C C . LEU A 1 109 ? -11.686 -2.264 9.217 1.00 96.44 109 LEU A C 1
ATOM 872 O O . LEU A 1 109 ? -11.319 -3.264 8.604 1.00 96.44 109 LEU A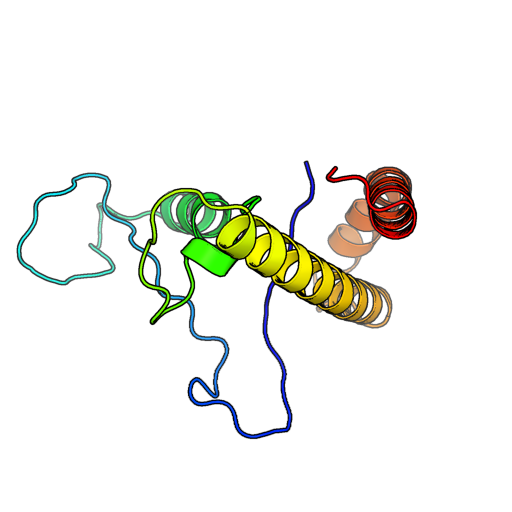 O 1
ATOM 876 N N . VAL A 1 110 ? -10.862 -1.499 9.938 1.00 96.00 110 VAL A N 1
ATOM 877 C CA . VAL A 1 110 ? -9.418 -1.734 10.074 1.00 96.00 110 VAL A CA 1
ATOM 878 C C . VAL A 1 110 ? -9.154 -3.118 10.662 1.00 96.00 110 VAL A C 1
ATOM 880 O O . VAL A 1 110 ? -8.424 -3.910 10.066 1.00 96.00 110 VAL A O 1
ATOM 883 N N . ILE A 1 111 ? -9.801 -3.459 11.780 1.00 95.69 111 ILE A N 1
ATOM 884 C CA . ILE A 1 111 ? -9.627 -4.761 12.440 1.00 95.69 111 ILE A CA 1
ATOM 885 C C . ILE A 1 111 ? -10.010 -5.905 11.497 1.00 95.69 111 ILE A C 1
ATOM 887 O O . ILE A 1 111 ? -9.257 -6.869 11.354 1.00 95.69 111 ILE A O 1
ATOM 891 N N . ARG A 1 112 ? -11.170 -5.811 10.835 1.00 96.81 112 ARG A N 1
ATOM 892 C CA . ARG A 1 112 ? -11.631 -6.848 9.903 1.00 96.81 112 ARG A CA 1
ATOM 893 C C . ARG A 1 112 ? -10.703 -6.979 8.698 1.00 96.81 112 ARG A C 1
ATOM 895 O O . ARG A 1 112 ? -10.387 -8.096 8.304 1.00 96.81 112 ARG A O 1
ATOM 902 N N . HIS A 1 113 ? -10.265 -5.859 8.125 1.00 95.44 113 HIS A N 1
ATOM 903 C CA . HIS A 1 113 ? -9.372 -5.846 6.971 1.00 95.44 113 HIS A CA 1
ATOM 904 C C . HIS A 1 113 ? -8.073 -6.592 7.275 1.00 95.44 113 HIS A C 1
ATOM 906 O O . HIS A 1 113 ? -7.746 -7.550 6.578 1.00 95.44 113 HIS A O 1
ATOM 912 N N . PHE A 1 114 ? -7.373 -6.209 8.346 1.00 95.31 114 PHE A N 1
ATOM 913 C CA . PHE A 1 114 ? -6.089 -6.821 8.674 1.00 95.31 114 PHE A CA 1
ATOM 914 C C . PHE A 1 114 ? -6.223 -8.264 9.156 1.00 95.31 114 PHE A C 1
ATOM 916 O O . PHE A 1 114 ? -5.356 -9.068 8.846 1.00 95.31 114 PHE A O 1
ATOM 923 N N . ARG A 1 115 ? -7.328 -8.647 9.812 1.00 95.44 115 ARG A N 1
ATOM 924 C CA . ARG A 1 115 ? -7.599 -10.066 10.108 1.00 95.44 115 ARG A CA 1
ATOM 925 C C . ARG A 1 115 ? -7.741 -10.907 8.842 1.00 95.44 115 ARG A C 1
ATOM 927 O O . ARG A 1 115 ? -7.186 -11.996 8.780 1.00 95.44 115 ARG A O 1
ATOM 934 N N . ASN A 1 116 ? -8.449 -10.394 7.839 1.00 96.31 116 ASN A N 1
ATOM 935 C CA . ASN A 1 116 ? -8.687 -11.121 6.593 1.00 96.31 116 ASN A CA 1
ATOM 936 C C . ASN A 1 116 ? -7.462 -11.129 5.669 1.00 96.31 116 ASN A C 1
ATOM 938 O O . ASN A 1 116 ? -7.309 -12.052 4.880 1.00 96.31 116 ASN A O 1
ATOM 942 N N . ARG A 1 117 ? -6.613 -10.097 5.743 1.00 94.56 117 ARG A N 1
ATOM 943 C CA . ARG A 1 117 ? -5.450 -9.906 4.862 1.00 94.56 117 ARG A CA 1
ATOM 944 C C . ARG A 1 117 ? -4.109 -10.268 5.495 1.00 94.56 117 ARG A C 1
ATOM 946 O O . ARG A 1 117 ? -3.099 -10.181 4.809 1.00 94.56 117 ARG A O 1
ATOM 953 N N . ALA A 1 118 ? -4.072 -10.658 6.771 1.00 93.44 118 ALA A N 1
ATOM 954 C CA . ALA A 1 118 ? -2.821 -10.940 7.481 1.00 93.44 118 ALA A CA 1
ATOM 955 C C . ALA A 1 118 ? -1.946 -11.955 6.736 1.00 93.44 118 ALA A C 1
ATOM 957 O O . ALA A 1 118 ? -0.749 -11.729 6.596 1.00 93.44 118 ALA A O 1
ATOM 958 N N . PHE A 1 119 ? -2.552 -13.035 6.236 1.00 94.88 119 PHE A N 1
ATOM 959 C CA . PHE A 1 119 ? -1.836 -14.061 5.485 1.00 94.88 119 PHE A CA 1
ATOM 960 C C . PHE A 1 119 ? -1.238 -13.499 4.187 1.00 94.88 119 PHE A C 1
ATOM 962 O O . PHE A 1 119 ? -0.024 -13.553 4.024 1.00 94.88 119 PHE A O 1
ATOM 969 N N . ASP A 1 120 ? -2.056 -12.867 3.339 1.00 93.25 120 ASP A N 1
ATOM 970 C CA . ASP A 1 120 ? -1.611 -12.264 2.072 1.00 93.25 120 ASP A CA 1
ATOM 971 C C . ASP A 1 120 ? -0.478 -11.239 2.273 1.00 93.25 120 ASP A C 1
ATOM 973 O O . ASP A 1 120 ? 0.459 -11.160 1.482 1.00 93.25 120 ASP A O 1
ATOM 977 N N . ILE A 1 121 ? -0.564 -10.426 3.334 1.00 91.75 121 ILE A N 1
ATOM 978 C CA . ILE A 1 121 ? 0.451 -9.412 3.654 1.00 91.75 121 ILE A CA 1
ATOM 979 C C . ILE A 1 121 ? 1.767 -10.086 4.055 1.00 91.75 121 ILE A C 1
ATOM 981 O O . ILE A 1 121 ? 2.828 -9.664 3.602 1.00 91.75 121 ILE A O 1
ATOM 985 N N . LEU A 1 122 ? 1.711 -11.123 4.895 1.00 93.25 122 LEU A N 1
ATOM 986 C CA . LEU A 1 122 ? 2.901 -11.864 5.315 1.00 93.25 122 LEU A CA 1
ATOM 987 C C . LEU A 1 122 ? 3.541 -12.616 4.146 1.00 93.25 122 LEU A C 1
ATOM 989 O O . LEU A 1 122 ? 4.761 -12.607 4.020 1.00 93.25 122 LEU A O 1
ATOM 993 N N . GLU A 1 123 ? 2.733 -13.221 3.277 1.00 92.56 123 GLU A N 1
ATOM 994 C CA . GLU A 1 123 ? 3.206 -13.884 2.062 1.00 92.56 123 GLU A CA 1
ATOM 995 C C . GLU A 1 123 ? 3.928 -12.903 1.134 1.00 92.56 123 GLU A C 1
ATOM 997 O O . GLU A 1 123 ? 5.040 -13.187 0.691 1.00 92.56 123 GLU A O 1
ATOM 1002 N N . ALA A 1 124 ? 3.366 -11.708 0.925 1.00 88.25 124 ALA A N 1
ATOM 1003 C CA . ALA A 1 124 ? 4.029 -10.659 0.160 1.00 88.25 124 ALA A CA 1
ATOM 1004 C C . ALA A 1 124 ? 5.368 -10.243 0.795 1.00 88.25 124 ALA A C 1
ATOM 1006 O O . ALA A 1 124 ? 6.366 -10.132 0.088 1.00 88.25 124 ALA A O 1
ATOM 1007 N N . CYS A 1 125 ? 5.432 -10.064 2.119 1.00 90.69 125 CYS A N 1
ATOM 1008 C CA . CYS A 1 125 ? 6.696 -9.766 2.803 1.00 90.69 125 CYS A CA 1
ATOM 1009 C C . CYS A 1 125 ? 7.748 -10.863 2.575 1.00 90.69 125 CYS A C 1
ATOM 1011 O O . CYS A 1 125 ? 8.887 -10.547 2.244 1.00 90.69 125 CYS A O 1
ATOM 1013 N N . MET A 1 126 ? 7.364 -12.137 2.705 1.00 91.81 126 MET A N 1
ATOM 1014 C CA . MET A 1 126 ? 8.273 -13.268 2.484 1.00 91.81 126 MET A CA 1
ATOM 1015 C C . MET A 1 126 ? 8.752 -13.354 1.031 1.00 91.81 126 MET A C 1
ATOM 1017 O O . MET A 1 126 ? 9.919 -13.656 0.795 1.00 91.81 126 MET A O 1
ATOM 1021 N N . ALA A 1 127 ? 7.881 -13.064 0.060 1.00 89.00 127 ALA A N 1
ATOM 1022 C CA . ALA A 1 127 ? 8.263 -13.014 -1.348 1.00 89.00 127 ALA A CA 1
ATOM 1023 C C . ALA A 1 127 ? 9.353 -11.957 -1.586 1.00 89.00 127 ALA A C 1
ATOM 1025 O O . ALA A 1 127 ? 10.391 -12.270 -2.168 1.00 89.00 127 ALA A O 1
ATOM 1026 N N . TYR A 1 128 ? 9.175 -10.746 -1.048 1.00 85.62 128 TYR A N 1
ATOM 1027 C CA . TYR A 1 128 ? 10.177 -9.683 -1.159 1.00 85.62 128 TYR A CA 1
ATOM 1028 C C . TYR A 1 128 ? 11.487 -10.012 -0.426 1.00 85.62 128 TYR A C 1
ATOM 1030 O O . TYR A 1 128 ? 12.556 -9.732 -0.962 1.00 85.62 128 TYR A O 1
ATOM 1038 N N . GLU A 1 129 ? 11.448 -10.663 0.744 1.00 86.56 129 GLU A N 1
ATOM 1039 C CA . GLU A 1 129 ? 12.668 -11.130 1.431 1.00 86.56 129 GLU A CA 1
ATOM 1040 C C . GLU A 1 129 ? 13.466 -12.149 0.602 1.00 86.56 129 GLU A C 1
ATOM 1042 O O . GLU A 1 129 ? 14.693 -12.196 0.684 1.00 86.56 129 GLU A O 1
ATOM 1047 N N . GLN A 1 130 ? 12.784 -12.948 -0.219 1.00 88.06 130 GLN A N 1
ATOM 1048 C CA . GLN A 1 130 ? 13.398 -13.931 -1.115 1.00 88.06 130 GLN A CA 1
ATOM 1049 C C . GLN A 1 130 ? 13.793 -13.339 -2.480 1.00 88.06 130 GLN A C 1
ATOM 1051 O O . GLN A 1 130 ? 14.284 -14.070 -3.341 1.00 88.06 130 GLN A O 1
ATOM 1056 N N . GLY A 1 131 ? 13.577 -12.037 -2.703 1.00 79.62 131 GLY A N 1
ATOM 1057 C CA . GLY A 1 131 ? 13.801 -11.381 -3.995 1.00 79.62 131 GLY A CA 1
ATOM 1058 C C . GLY A 1 131 ? 12.805 -11.799 -5.085 1.00 79.62 131 GLY A C 1
ATOM 1059 O O . GLY A 1 131 ? 13.058 -11.583 -6.271 1.00 79.62 131 GLY A O 1
ATOM 1060 N N . LEU A 1 132 ? 11.684 -12.418 -4.707 1.00 70.38 132 LEU A N 1
ATOM 1061 C CA . LEU A 1 132 ? 10.604 -12.784 -5.616 1.00 70.38 132 LEU A CA 1
ATOM 1062 C C . LEU A 1 132 ? 9.671 -11.584 -5.816 1.00 70.38 132 LEU A C 1
ATOM 1064 O O . LEU A 1 132 ? 9.308 -10.902 -4.859 1.00 70.38 132 LEU A O 1
ATOM 1068 N N . ARG A 1 133 ? 9.253 -11.344 -7.065 1.00 64.19 133 ARG A N 1
ATOM 1069 C CA . ARG A 1 133 ? 8.184 -10.382 -7.380 1.00 64.19 133 ARG A CA 1
ATOM 1070 C C . ARG A 1 133 ? 6.824 -11.072 -7.137 1.00 64.19 133 ARG A C 1
ATOM 1072 O O . ARG A 1 133 ? 6.578 -12.074 -7.810 1.00 64.19 133 ARG A O 1
ATOM 1079 N N . PRO A 1 134 ? 5.986 -10.612 -6.188 1.00 53.50 134 PRO A N 1
ATOM 1080 C CA . PRO A 1 134 ? 4.656 -11.182 -5.942 1.00 53.50 134 PRO A CA 1
ATOM 1081 C C . PRO A 1 134 ? 3.578 -10.708 -6.930 1.00 53.50 134 PRO A C 1
ATOM 1083 O O . PRO A 1 134 ? 3.814 -9.718 -7.659 1.00 53.50 134 PRO A O 1
#

pLDDT: mean 73.46, std 20.66, range [29.64, 97.5]

Foldseek 3Di:
DDFQPPQDDDDDDDPPHHSDDDFQLDPDPDDPDPDSDDVPPGDPVSVVVRCCPQPRDLQVLCSDPPDDDDPDDPVSVVVSLVVVVVSLVVSVVVLVVCQVPPPPPCNVVSVVVCVVCVVVNVVCVVCVVVVHRD

InterPro domains:
  IPR016135 Ubiquitin-conjugating enzyme/RWD-like [G3DSA:3.10.110.10] (14-133)

Organism: Helianthus annuus (NCBI:txid4232)